Protein AF-A0A0B7IA03-F1 (afdb_monomer_lite)

Structure (mmCIF, N/CA/C/O backbone):
data_AF-A0A0B7IA03-F1
#
_entry.id   AF-A0A0B7IA03-F1
#
loop_
_atom_site.group_PDB
_atom_site.id
_atom_site.type_symbol
_atom_site.label_atom_id
_atom_site.label_alt_id
_atom_site.label_comp_id
_atom_site.label_asym_id
_atom_site.label_entity_id
_atom_site.label_seq_id
_atom_site.pdbx_PDB_ins_code
_atom_site.Cartn_x
_atom_site.Cartn_y
_atom_site.Cartn_z
_atom_site.occupancy
_atom_site.B_iso_or_equiv
_atom_site.auth_seq_id
_atom_site.auth_comp_id
_atom_site.auth_asym_id
_atom_site.auth_atom_id
_atom_site.pdbx_PDB_model_num
ATOM 1 N N . MET A 1 1 ? -4.347 -2.123 15.525 1.00 64.06 1 MET A N 1
ATOM 2 C CA . MET A 1 1 ? -5.053 -2.811 14.424 1.00 64.06 1 MET A CA 1
ATOM 3 C C . MET A 1 1 ? -4.177 -2.710 13.190 1.00 64.06 1 MET A C 1
ATOM 5 O O . MET A 1 1 ? -4.018 -1.615 12.674 1.00 64.06 1 MET A O 1
ATOM 9 N N . THR A 1 2 ? -3.530 -3.800 12.781 1.00 76.25 2 THR A N 1
ATOM 10 C CA . THR A 1 2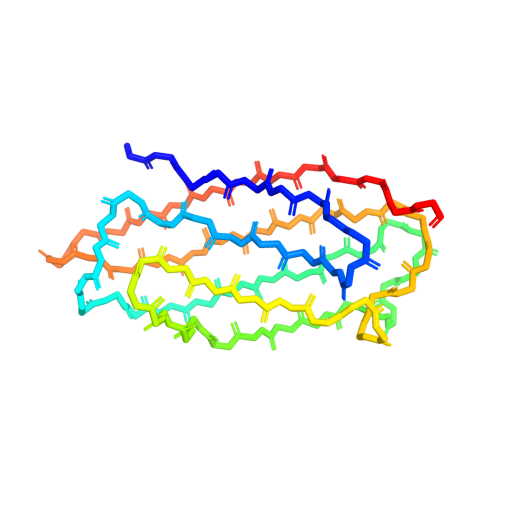 ? -2.539 -3.765 11.691 1.00 76.25 2 THR A CA 1
ATOM 11 C C . THR A 1 2 ? -3.069 -4.555 10.508 1.00 76.25 2 THR A C 1
ATOM 13 O O . THR A 1 2 ? -3.536 -5.680 10.688 1.00 76.25 2 THR A O 1
ATOM 16 N N . VAL A 1 3 ? -3.003 -3.969 9.314 1.00 90.00 3 VAL A N 1
ATOM 17 C CA . VAL A 1 3 ? -3.369 -4.663 8.075 1.00 90.00 3 VAL A CA 1
ATOM 18 C C . VAL A 1 3 ? -2.293 -5.700 7.766 1.00 90.00 3 VAL A C 1
ATOM 20 O O . VAL A 1 3 ? -1.100 -5.419 7.878 1.00 90.00 3 VAL A O 1
ATOM 23 N N . LYS A 1 4 ? -2.696 -6.920 7.414 1.00 92.12 4 LYS A N 1
ATOM 24 C CA . LYS A 1 4 ? -1.754 -7.953 6.967 1.00 92.12 4 LYS A CA 1
ATOM 25 C C . LYS A 1 4 ? -1.694 -7.956 5.449 1.00 92.12 4 LYS A C 1
ATOM 27 O O . LYS A 1 4 ? -2.718 -7.784 4.795 1.00 92.12 4 LYS A O 1
ATOM 32 N N . ILE A 1 5 ? -0.500 -8.165 4.906 1.00 93.00 5 ILE A N 1
ATOM 33 C CA . ILE A 1 5 ? -0.279 -8.258 3.465 1.00 93.00 5 ILE A CA 1
ATOM 34 C C . ILE A 1 5 ? 0.310 -9.625 3.145 1.00 93.00 5 ILE A C 1
ATOM 36 O O . ILE A 1 5 ? 1.302 -10.026 3.752 1.00 93.00 5 ILE A O 1
ATOM 40 N N . GLU A 1 6 ? -0.284 -10.302 2.170 1.00 92.81 6 GLU A N 1
ATOM 41 C CA . GLU A 1 6 ? 0.141 -11.614 1.690 1.00 92.81 6 GLU A CA 1
ATOM 42 C C . GLU A 1 6 ? 0.298 -11.576 0.169 1.00 92.81 6 GLU A C 1
ATOM 44 O O . GLU A 1 6 ? -0.579 -11.094 -0.549 1.00 92.81 6 GLU A O 1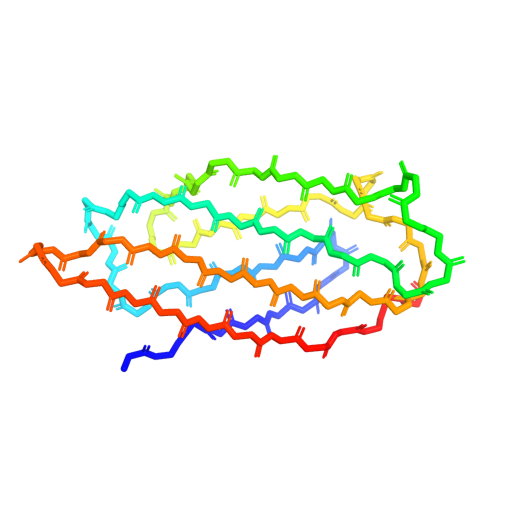
ATOM 49 N N . ILE A 1 7 ? 1.438 -12.063 -0.322 1.00 92.00 7 ILE A N 1
ATOM 50 C CA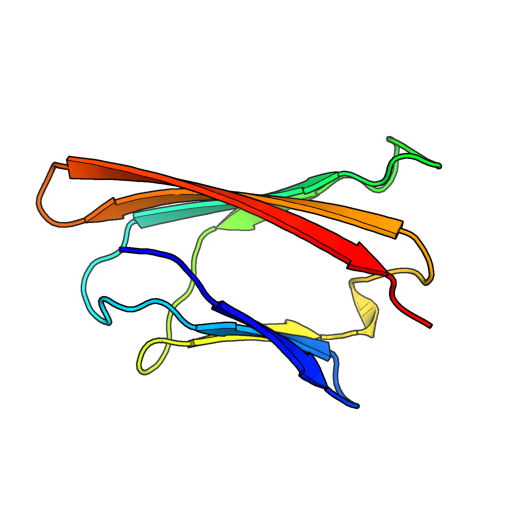 . ILE A 1 7 ? 1.714 -12.205 -1.755 1.00 92.00 7 ILE A CA 1
ATOM 51 C C . ILE A 1 7 ? 1.403 -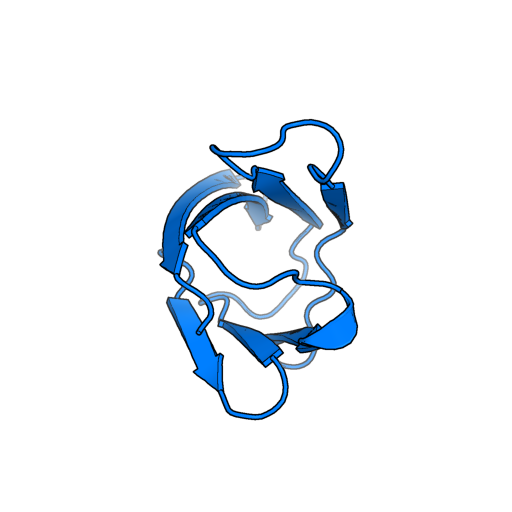13.654 -2.122 1.00 92.00 7 ILE A C 1
ATOM 53 O O . ILE A 1 7 ? 2.007 -14.565 -1.558 1.00 92.00 7 ILE A O 1
ATOM 57 N N . GLY A 1 8 ? 0.470 -13.858 -3.047 1.00 89.19 8 GLY A N 1
ATOM 58 C CA . GLY A 1 8 ? 0.123 -15.166 -3.597 1.00 89.19 8 GLY A CA 1
ATOM 59 C C . GLY A 1 8 ? 0.403 -15.245 -5.097 1.00 89.19 8 GLY A C 1
ATOM 60 O O . GLY A 1 8 ? 0.818 -14.265 -5.714 1.00 89.19 8 GLY A O 1
ATOM 61 N N . GLU A 1 9 ? 0.140 -16.406 -5.699 1.00 82.44 9 GLU A N 1
ATOM 62 C CA . GLU A 1 9 ? 0.418 -16.653 -7.125 1.00 82.44 9 GLU A CA 1
ATOM 63 C C . GLU A 1 9 ? -0.351 -15.716 -8.073 1.00 82.44 9 GLU A C 1
ATOM 65 O O . GLU A 1 9 ? 0.146 -15.381 -9.142 1.00 82.44 9 GLU A O 1
ATOM 70 N N . GLY A 1 10 ? -1.538 -15.245 -7.675 1.00 87.31 10 GLY A N 1
ATOM 71 C CA . GLY A 1 10 ? -2.368 -14.354 -8.496 1.00 87.31 10 GLY A CA 1
ATOM 72 C C . GLY A 1 10 ? -2.198 -12.857 -8.222 1.00 87.31 10 GLY A C 1
ATOM 73 O O . GLY A 1 10 ? -2.730 -12.039 -8.976 1.00 87.31 10 GLY A O 1
ATOM 74 N N . GLY A 1 11 ? -1.510 -12.469 -7.144 1.00 92.44 11 GLY A N 1
ATOM 75 C CA . GLY A 1 11 ? -1.422 -11.066 -6.741 1.00 92.44 11 GLY A CA 1
ATOM 76 C C . GLY A 1 11 ? -1.277 -10.840 -5.240 1.00 92.44 11 GLY A C 1
ATOM 77 O O . GLY A 1 11 ? -0.829 -11.706 -4.487 1.00 92.44 11 GLY A O 1
ATOM 78 N N . LEU A 1 12 ? -1.650 -9.639 -4.810 1.00 94.19 12 LEU A N 1
ATOM 79 C CA . LEU A 1 12 ? -1.495 -9.158 -3.445 1.00 94.19 12 LEU A CA 1
ATOM 80 C C . LEU A 1 12 ? -2.834 -9.151 -2.705 1.00 94.19 12 LEU A C 1
ATOM 82 O O . LEU A 1 12 ? -3.800 -8.552 -3.169 1.00 94.19 12 LEU A O 1
ATOM 86 N N . SER A 1 13 ? -2.869 -9.750 -1.520 1.00 94.19 13 SER A N 1
ATOM 87 C CA . SER A 1 13 ? -4.013 -9.699 -0.610 1.00 94.19 13 SER A CA 1
ATOM 88 C C . SER A 1 13 ? -3.729 -8.780 0.571 1.00 94.19 13 SER A C 1
ATOM 90 O O . SER A 1 13 ? -2.735 -8.958 1.274 1.00 94.19 13 SER A O 1
ATOM 92 N N . LEU A 1 14 ? -4.622 -7.820 0.810 1.00 93.50 14 LEU A N 1
ATOM 93 C CA . LEU A 1 14 ? -4.650 -6.986 2.008 1.00 93.50 14 LEU A CA 1
ATOM 94 C C . LEU A 1 14 ? -5.788 -7.452 2.915 1.00 93.50 14 LEU A C 1
ATOM 96 O O . LEU A 1 14 ? -6.959 -7.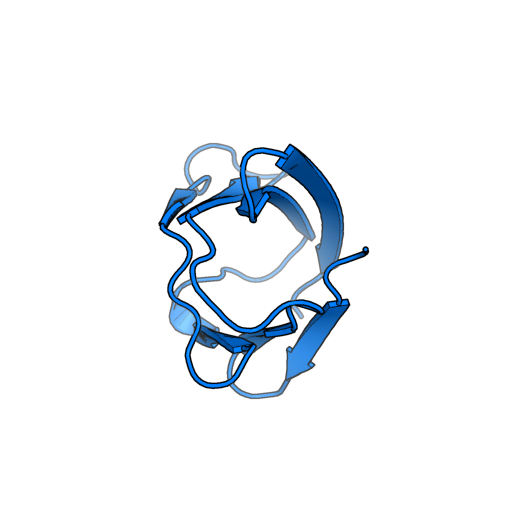344 2.554 1.00 93.50 14 LEU A O 1
ATOM 100 N N . ASN A 1 15 ? -5.438 -7.949 4.096 1.00 92.69 15 ASN A N 1
ATOM 101 C CA . ASN A 1 15 ? -6.372 -8.453 5.095 1.00 92.69 15 ASN A CA 1
ATOM 102 C C . ASN A 1 15 ? -6.564 -7.401 6.190 1.00 92.69 15 ASN A C 1
ATOM 104 O O . ASN A 1 15 ? -5.665 -7.155 7.006 1.00 92.69 15 ASN A O 1
ATOM 108 N N . PHE A 1 16 ? -7.739 -6.777 6.197 1.00 90.56 16 PHE A N 1
ATOM 109 C CA . PHE A 1 16 ? -8.109 -5.754 7.164 1.00 90.56 16 PHE A CA 1
ATOM 110 C C . PHE A 1 16 ? -8.672 -6.421 8.428 1.00 90.56 16 PHE A C 1
ATOM 112 O O . PHE A 1 16 ? -9.550 -7.281 8.331 1.00 90.56 16 PHE A O 1
ATOM 119 N N . PRO A 1 17 ? -8.200 -6.044 9.631 1.00 84.38 17 PRO A N 1
ATOM 120 C CA . PRO A 1 17 ? -8.699 -6.630 10.877 1.00 84.38 17 PRO A CA 1
ATOM 121 C C . PRO A 1 17 ? -10.169 -6.273 11.148 1.00 84.38 17 PRO A C 1
ATOM 123 O O . PRO A 1 17 ? -10.878 -7.046 11.787 1.00 84.38 17 PRO A O 1
ATOM 126 N N . ASN A 1 18 ? -10.631 -5.131 10.632 1.00 79.56 18 ASN A N 1
ATOM 127 C CA . ASN A 1 18 ? -12.016 -4.682 10.705 1.00 79.56 18 ASN A CA 1
ATOM 128 C C . ASN A 1 18 ? -12.649 -4.842 9.318 1.00 79.56 18 ASN A C 1
ATOM 130 O O . ASN A 1 18 ? -12.034 -4.497 8.318 1.00 79.56 18 ASN A O 1
ATOM 134 N N . GLN A 1 19 ? -13.853 -5.404 9.233 1.00 73.44 19 GLN A N 1
ATOM 135 C CA . GLN A 1 19 ? -14.402 -5.875 7.949 1.00 73.44 19 GLN A CA 1
ATOM 136 C C . GLN A 1 19 ? -15.543 -5.010 7.396 1.00 73.44 19 GLN A C 1
ATOM 138 O O . GLN A 1 19 ? -16.090 -5.334 6.344 1.00 73.44 19 GLN A O 1
ATOM 143 N N . LYS A 1 20 ? -15.939 -3.947 8.107 1.00 77.06 20 LYS A N 1
ATOM 144 C CA . LYS A 1 20 ? -17.117 -3.131 7.778 1.00 77.06 20 LYS A CA 1
ATOM 145 C C . LYS A 1 20 ? -16.785 -1.646 7.786 1.00 77.06 20 LYS A C 1
ATOM 147 O O . LYS A 1 20 ? -16.046 -1.195 8.659 1.00 77.06 20 LYS A O 1
ATOM 152 N N . ASP A 1 21 ? -17.363 -0.933 6.822 1.00 80.12 21 ASP A N 1
ATOM 153 C CA . ASP A 1 21 ? -17.386 0.531 6.722 1.00 80.12 21 ASP A CA 1
ATOM 154 C C . ASP A 1 21 ? -16.008 1.200 6.813 1.00 80.12 21 ASP A C 1
ATOM 156 O O . ASP A 1 21 ? -15.840 2.247 7.435 1.00 80.12 21 ASP A O 1
ATOM 160 N N . ILE A 1 22 ? -15.005 0.584 6.183 1.00 88.88 22 ILE A N 1
ATOM 161 C CA . ILE A 1 22 ? -13.686 1.193 6.023 1.00 88.88 22 ILE A CA 1
ATOM 162 C C . ILE A 1 22 ? -13.714 2.122 4.813 1.00 88.88 22 ILE A C 1
ATOM 164 O O . ILE A 1 22 ? -14.082 1.705 3.716 1.00 88.88 22 ILE A O 1
ATOM 168 N N . GLN A 1 23 ? -13.260 3.359 5.003 1.00 90.62 23 GLN A N 1
ATOM 169 C CA . GLN A 1 23 ? -13.057 4.320 3.920 1.00 90.62 23 GLN A CA 1
ATOM 170 C C . GLN A 1 23 ? -11.604 4.773 3.907 1.00 90.62 23 GLN A C 1
ATOM 172 O O . GLN A 1 23 ? -11.038 5.078 4.953 1.00 90.62 23 GLN A O 1
ATOM 177 N N . GLY A 1 24 ? -10.977 4.815 2.737 1.00 92.94 24 GLY A N 1
ATOM 178 C CA . GLY A 1 24 ? -9.582 5.221 2.637 1.00 92.94 24 GLY A CA 1
ATOM 179 C C . GLY A 1 24 ? -8.931 4.811 1.331 1.00 92.94 24 GLY A C 1
ATOM 180 O O . GLY A 1 24 ? -9.607 4.440 0.371 1.00 92.94 24 GLY A O 1
ATOM 181 N N . PHE A 1 25 ? -7.602 4.860 1.318 1.00 95.88 25 PHE A N 1
ATOM 182 C CA . PHE A 1 25 ? -6.795 4.616 0.131 1.00 95.88 25 PHE A CA 1
ATOM 183 C C . PHE A 1 25 ? -5.565 3.765 0.443 1.00 95.88 25 PHE A C 1
ATOM 185 O O . PHE A 1 25 ? -4.942 3.883 1.502 1.00 95.88 25 PHE A O 1
ATOM 192 N N . VAL A 1 26 ? -5.178 2.953 -0.536 1.00 95.75 26 VAL A N 1
ATOM 193 C CA . VAL A 1 26 ? -3.899 2.248 -0.576 1.00 95.75 26 VAL A CA 1
ATOM 194 C C . VAL A 1 26 ? -3.010 2.922 -1.613 1.00 95.75 26 VAL A C 1
ATOM 196 O O . VAL A 1 26 ? -3.381 3.034 -2.779 1.00 95.75 26 VAL A O 1
ATOM 199 N N . ASN A 1 27 ? -1.836 3.371 -1.189 1.00 96.44 27 ASN A N 1
ATOM 200 C CA . ASN A 1 27 ? -0.832 4.004 -2.033 1.00 96.44 27 ASN A CA 1
ATOM 201 C C . ASN A 1 27 ? 0.312 3.026 -2.279 1.00 96.44 27 ASN A C 1
ATOM 203 O O . ASN A 1 27 ? 0.867 2.465 -1.332 1.00 96.44 27 ASN A O 1
ATOM 207 N N . PHE A 1 28 ? 0.673 2.858 -3.543 1.00 96.19 28 PHE A N 1
ATOM 208 C CA . PHE A 1 28 ? 1.771 2.023 -4.000 1.00 96.19 28 PHE A CA 1
ATOM 209 C C . PHE A 1 28 ? 2.887 2.924 -4.497 1.00 96.19 28 PHE A C 1
ATOM 211 O O . PHE A 1 28 ? 2.715 3.645 -5.474 1.00 96.19 28 PHE A O 1
ATOM 218 N N . TYR A 1 29 ? 4.031 2.862 -3.824 1.00 96.38 29 TYR A N 1
ATOM 219 C CA . TYR A 1 29 ? 5.226 3.610 -4.184 1.00 96.38 29 TYR A CA 1
ATOM 220 C C . TYR A 1 29 ? 6.318 2.654 -4.641 1.00 96.38 29 TYR A C 1
ATOM 222 O O . TYR A 1 29 ? 6.687 1.725 -3.914 1.00 96.38 29 TYR A O 1
ATOM 230 N N . ARG A 1 30 ? 6.887 2.894 -5.817 1.00 94.50 30 ARG A N 1
ATOM 231 C CA . ARG A 1 30 ? 7.969 2.093 -6.378 1.00 94.50 30 ARG A CA 1
ATOM 232 C C . ARG A 1 30 ? 9.295 2.840 -6.224 1.00 94.50 30 ARG A C 1
ATOM 234 O O . ARG A 1 30 ? 9.550 3.799 -6.949 1.00 94.50 30 ARG A O 1
ATOM 241 N N . PRO A 1 31 ? 10.212 2.383 -5.349 1.00 92.50 31 PRO A N 1
ATOM 242 C CA . PRO A 1 31 ? 11.473 3.088 -5.107 1.00 92.50 31 PRO A CA 1
ATOM 243 C C . PRO A 1 31 ? 12.363 3.234 -6.344 1.00 92.50 31 PRO A C 1
ATOM 245 O O . PRO A 1 31 ? 13.185 4.142 -6.397 1.00 92.50 31 PRO A O 1
ATOM 248 N N . SER A 1 32 ? 12.245 2.322 -7.314 1.00 91.38 32 SER A N 1
ATOM 249 C CA . SER A 1 32 ? 13.046 2.351 -8.539 1.00 91.38 32 SER A CA 1
ATOM 250 C C . SER A 1 32 ? 12.462 3.225 -9.645 1.00 91.38 32 SER A C 1
ATOM 252 O O . SER A 1 32 ? 13.187 3.543 -10.581 1.00 91.38 32 SER A O 1
ATOM 254 N N . ASP A 1 33 ? 11.173 3.565 -9.586 1.00 90.19 33 ASP A N 1
ATOM 255 C CA . ASP A 1 33 ? 10.484 4.233 -10.688 1.00 90.19 33 ASP A CA 1
ATOM 256 C C . ASP A 1 33 ? 9.168 4.860 -10.217 1.00 90.19 33 ASP A C 1
ATOM 258 O O . ASP A 1 33 ? 8.110 4.232 -10.265 1.00 90.19 33 ASP A O 1
ATOM 262 N N . LYS A 1 34 ? 9.252 6.125 -9.800 1.00 91.62 34 LYS A N 1
ATOM 263 C CA . LYS A 1 34 ? 8.121 6.913 -9.293 1.00 91.62 34 LYS A CA 1
ATOM 264 C C . LYS A 1 34 ? 6.981 7.067 -10.311 1.00 91.62 34 LYS A C 1
ATOM 266 O O . LYS A 1 34 ? 5.847 7.324 -9.927 1.00 91.62 34 LYS A O 1
ATOM 271 N N . SER A 1 35 ? 7.255 6.923 -11.612 1.00 92.25 35 SER A N 1
ATOM 272 C CA . SER A 1 35 ? 6.216 7.054 -12.647 1.00 92.25 35 SER A CA 1
ATOM 273 C C . SER A 1 35 ? 5.162 5.942 -12.585 1.00 92.25 35 SER A C 1
ATOM 275 O O . SER A 1 35 ? 4.085 6.088 -13.154 1.00 92.25 35 SER A O 1
ATOM 277 N N . LYS A 1 36 ? 5.466 4.850 -11.871 1.00 91.19 36 LYS A N 1
ATOM 278 C CA . LYS A 1 36 ? 4.568 3.713 -11.642 1.00 91.19 36 LYS A CA 1
ATOM 279 C C . LYS A 1 36 ? 3.878 3.755 -10.285 1.00 91.19 36 LYS A C 1
ATOM 281 O O . LYS A 1 36 ? 3.259 2.764 -9.910 1.00 91.19 36 LYS A O 1
ATOM 286 N N . ASP A 1 37 ? 4.007 4.849 -9.542 1.00 94.81 37 ASP A N 1
ATOM 287 C CA . ASP A 1 37 ? 3.264 5.026 -8.304 1.00 94.81 37 ASP A CA 1
ATOM 288 C C . ASP A 1 37 ? 1.772 5.164 -8.623 1.00 94.81 37 ASP A C 1
ATOM 290 O O . ASP A 1 37 ? 1.387 5.855 -9.569 1.00 94.81 37 ASP A O 1
ATOM 294 N N . PHE A 1 38 ? 0.920 4.521 -7.831 1.00 95.56 38 PHE A N 1
ATOM 295 C CA . PHE A 1 38 ? -0.526 4.612 -8.008 1.00 95.56 38 PHE A CA 1
ATOM 296 C C . PHE A 1 38 ? -1.266 4.531 -6.675 1.00 95.56 38 PHE A C 1
ATOM 298 O O . PHE A 1 38 ? -0.732 4.090 -5.656 1.00 95.56 38 PHE A O 1
ATOM 305 N N . GLN A 1 39 ? -2.519 4.975 -6.690 1.00 95.94 39 GLN A N 1
ATOM 306 C CA . GLN A 1 39 ? -3.407 4.966 -5.538 1.00 95.94 39 GLN A CA 1
ATOM 307 C C . GLN A 1 39 ? -4.701 4.241 -5.900 1.00 95.94 39 GLN A C 1
ATOM 309 O O . GLN A 1 39 ? -5.263 4.471 -6.969 1.00 95.94 39 GLN A O 1
ATOM 314 N N . LEU A 1 40 ? -5.182 3.390 -4.995 1.00 94.94 40 LEU A N 1
ATOM 315 C CA . LEU A 1 40 ? -6.466 2.706 -5.116 1.00 94.94 40 LEU A CA 1
ATOM 316 C C . LEU A 1 40 ? -7.362 3.057 -3.924 1.00 94.94 40 LEU A C 1
ATOM 318 O O . LEU A 1 40 ? -6.876 3.040 -2.788 1.00 94.94 40 LEU A O 1
ATOM 322 N N . PRO A 1 41 ? -8.659 3.347 -4.133 1.00 94.88 41 PRO A N 1
ATOM 323 C CA . PRO A 1 41 ? -9.608 3.406 -3.030 1.00 94.88 41 PRO A CA 1
ATOM 324 C C . PRO A 1 41 ? -9.727 2.022 -2.386 1.00 94.88 41 PRO A C 1
ATOM 326 O O . PRO A 1 41 ? -9.687 0.997 -3.068 1.00 94.88 41 PRO A O 1
ATOM 329 N N . ILE A 1 42 ? -9.874 1.989 -1.065 1.00 92.19 42 ILE A N 1
ATOM 330 C CA . ILE A 1 42 ? -10.059 0.738 -0.337 1.00 92.19 42 ILE A CA 1
ATOM 331 C C . ILE A 1 42 ? -11.420 0.147 -0.712 1.00 92.19 42 ILE A C 1
ATOM 333 O O . ILE A 1 42 ? -12.466 0.745 -0.467 1.00 92.19 42 ILE A O 1
ATOM 337 N N . GLN A 1 43 ? -11.386 -1.044 -1.302 1.00 89.44 43 GLN A N 1
ATOM 338 C CA . GLN A 1 43 ? -12.562 -1.845 -1.627 1.00 89.44 43 GLN A CA 1
ATOM 339 C C . GLN A 1 43 ? -12.431 -3.179 -0.903 1.00 89.44 43 GLN A C 1
ATOM 341 O O . GLN A 1 43 ? -11.682 -4.060 -1.321 1.00 89.44 43 GLN A O 1
ATOM 346 N N . VAL A 1 44 ? -13.110 -3.291 0.237 1.00 87.19 44 VAL A N 1
ATOM 347 C CA . VAL A 1 44 ? -13.050 -4.482 1.086 1.00 87.19 44 VAL A CA 1
ATOM 348 C C . VAL A 1 44 ? -14.266 -5.354 0.815 1.00 87.19 44 VAL A C 1
ATOM 350 O O . VAL A 1 44 ? -15.403 -4.927 1.003 1.00 87.19 44 VAL A O 1
ATOM 353 N N . HIS A 1 45 ? -14.020 -6.607 0.452 1.00 85.00 45 HIS A N 1
ATOM 354 C CA . HIS A 1 45 ? -15.030 -7.653 0.389 1.00 85.00 45 HIS A CA 1
ATOM 355 C C . HIS A 1 45 ? -14.675 -8.721 1.425 1.00 85.00 45 HIS A C 1
ATOM 357 O O . HIS A 1 45 ? -13.581 -9.275 1.402 1.00 85.00 45 HIS A O 1
ATOM 363 N N . ALA A 1 46 ? -15.578 -8.972 2.378 1.00 84.25 46 ALA A N 1
ATOM 364 C CA . ALA A 1 46 ? -15.373 -9.938 3.467 1.00 84.25 46 ALA A CA 1
ATOM 365 C C . ALA A 1 46 ? -14.060 -9.745 4.269 1.00 84.25 46 ALA A C 1
ATOM 367 O O . ALA A 1 46 ? -13.442 -10.709 4.711 1.00 84.25 46 ALA A O 1
ATOM 368 N N . GLY A 1 47 ? -13.628 -8.495 4.476 1.00 87.19 47 GLY A N 1
ATOM 369 C CA . GLY A 1 47 ? -12.393 -8.178 5.209 1.00 87.19 47 GLY A CA 1
ATOM 370 C C . GLY A 1 47 ? -11.110 -8.202 4.376 1.00 87.19 47 GLY A C 1
ATOM 371 O O . GLY A 1 47 ? -10.038 -7.939 4.920 1.00 87.19 47 GLY A O 1
ATOM 372 N N . GLN A 1 48 ? -11.203 -8.468 3.073 1.00 90.19 48 GLN A N 1
ATOM 373 C CA . GLN A 1 48 ? -10.052 -8.573 2.186 1.00 90.19 48 GLN A CA 1
ATOM 374 C C . GLN A 1 48 ? -10.176 -7.638 0.978 1.00 90.19 48 GLN A C 1
ATOM 376 O O . GLN A 1 48 ? -11.261 -7.422 0.440 1.00 90.19 48 GLN A O 1
ATOM 381 N N . MET A 1 49 ? -9.041 -7.102 0.537 1.00 92.50 49 MET A N 1
ATOM 382 C CA . MET A 1 49 ? -8.878 -6.447 -0.761 1.00 92.50 49 MET A CA 1
ATOM 383 C C . MET A 1 49 ? -7.821 -7.214 -1.554 1.00 92.50 49 MET A C 1
ATOM 385 O O . MET A 1 49 ? -6.737 -7.484 -1.037 1.00 92.50 49 MET A O 1
ATOM 389 N N . PHE A 1 50 ? -8.134 -7.564 -2.800 1.00 93.25 50 PHE A N 1
ATOM 390 C CA . PHE A 1 50 ? -7.226 -8.283 -3.690 1.00 93.25 50 PHE A CA 1
ATOM 391 C C . PHE A 1 50 ? -6.776 -7.385 -4.839 1.00 93.25 50 PHE A C 1
ATOM 393 O O . PHE A 1 50 ? -7.593 -6.700 -5.453 1.00 93.25 50 PHE A O 1
ATOM 400 N N . ILE A 1 51 ? -5.479 -7.402 -5.130 1.00 93.38 51 ILE A N 1
ATOM 401 C CA . ILE A 1 51 ? -4.866 -6.627 -6.205 1.00 93.38 51 ILE A CA 1
ATOM 402 C C . ILE A 1 51 ? -4.184 -7.609 -7.155 1.00 93.38 51 ILE A C 1
ATOM 404 O O . ILE A 1 51 ? -3.226 -8.272 -6.744 1.00 93.38 51 ILE A O 1
ATOM 408 N N . PRO A 1 52 ? -4.651 -7.712 -8.410 1.00 93.31 52 PRO A N 1
ATOM 409 C CA . PRO A 1 52 ? -4.062 -8.609 -9.394 1.00 93.31 52 PRO A CA 1
ATOM 410 C C . PRO A 1 52 ? -2.585 -8.298 -9.646 1.00 93.31 52 PRO A C 1
ATOM 412 O O . PRO A 1 52 ? -2.192 -7.132 -9.732 1.00 93.31 52 PRO A O 1
ATOM 415 N N . MET A 1 53 ? -1.775 -9.343 -9.836 1.00 91.88 53 MET A N 1
ATOM 416 C CA . MET A 1 53 ? -0.344 -9.200 -10.135 1.00 91.88 53 MET A CA 1
ATOM 417 C C . MET A 1 53 ? -0.086 -8.364 -11.399 1.00 91.88 53 MET A C 1
ATOM 419 O O . MET A 1 53 ? 0.908 -7.657 -11.475 1.00 91.88 53 MET A O 1
ATOM 423 N N . GLU A 1 54 ? -0.997 -8.384 -12.373 1.00 89.88 54 GLU A N 1
ATOM 424 C CA . GLU A 1 54 ? -0.890 -7.614 -13.623 1.00 89.88 54 GLU A CA 1
ATOM 425 C C . GLU A 1 54 ? -0.800 -6.095 -13.401 1.00 89.88 54 GLU A C 1
ATOM 427 O O . GLU A 1 54 ? -0.201 -5.384 -14.206 1.00 89.88 54 GLU A O 1
ATOM 432 N N . GLN A 1 55 ? -1.354 -5.592 -12.292 1.00 89.00 55 GLN A N 1
ATOM 433 C CA . GLN A 1 55 ? -1.254 -4.179 -11.910 1.00 89.00 55 GLN A CA 1
ATOM 434 C C . GLN A 1 55 ? 0.085 -3.847 -11.237 1.00 89.00 55 GLN A C 1
ATOM 436 O O . GLN A 1 55 ? 0.436 -2.678 -11.074 1.00 89.00 55 GLN A O 1
ATOM 441 N N . LEU A 1 56 ? 0.844 -4.867 -10.835 1.00 89.38 56 LEU A N 1
ATOM 442 C CA . LEU A 1 56 ? 2.049 -4.747 -10.034 1.00 89.38 56 LEU A CA 1
ATOM 443 C C . LEU A 1 56 ? 3.263 -5.256 -10.816 1.00 89.38 56 LEU A C 1
ATOM 445 O O . LEU A 1 56 ? 3.515 -6.450 -10.942 1.00 89.38 56 LEU A O 1
ATOM 449 N N . ALA A 1 57 ? 4.091 -4.331 -11.296 1.00 89.19 57 ALA A N 1
ATOM 450 C CA . ALA A 1 57 ? 5.369 -4.702 -11.893 1.00 89.19 57 ALA A CA 1
ATOM 451 C C . ALA A 1 57 ? 6.286 -5.411 -10.876 1.00 89.19 57 ALA A C 1
ATOM 453 O O . ALA A 1 57 ? 6.304 -5.069 -9.691 1.00 89.19 57 ALA A O 1
ATOM 454 N N . GLN A 1 58 ? 7.133 -6.322 -11.357 1.00 91.44 58 GLN A N 1
ATOM 455 C CA . GLN A 1 58 ? 8.155 -6.970 -10.531 1.00 91.44 58 GLN A CA 1
ATOM 456 C C . GLN A 1 58 ? 9.080 -5.953 -9.832 1.00 91.44 58 GLN A C 1
ATOM 458 O O . GLN A 1 58 ? 9.373 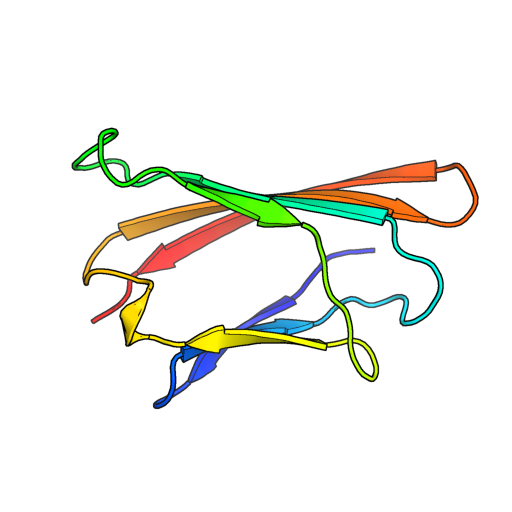-4.853 -10.335 1.00 91.44 58 GLN A O 1
ATOM 463 N N . GLY A 1 59 ? 9.573 -6.353 -8.660 1.00 92.81 59 GLY A N 1
ATOM 464 C CA . GLY A 1 59 ? 10.512 -5.602 -7.837 1.00 92.81 59 GLY A CA 1
ATOM 465 C C . GLY A 1 59 ? 9.927 -5.091 -6.521 1.00 92.81 59 GLY A C 1
ATOM 466 O O . GLY A 1 59 ? 8.947 -5.609 -5.986 1.00 92.81 59 GLY A O 1
ATOM 467 N N . ARG A 1 60 ? 10.595 -4.074 -5.970 1.00 95.06 60 ARG A N 1
ATOM 468 C CA . ARG A 1 60 ? 10.306 -3.520 -4.644 1.00 95.06 60 ARG A CA 1
ATOM 469 C C . ARG A 1 60 ? 9.151 -2.529 -4.692 1.00 95.06 60 ARG A C 1
ATOM 471 O O . ARG A 1 60 ? 9.141 -1.645 -5.545 1.00 95.06 60 ARG A O 1
ATOM 478 N N . TRP A 1 61 ? 8.274 -2.623 -3.702 1.00 96.19 61 TRP A N 1
ATOM 479 C CA . TRP A 1 61 ? 7.177 -1.690 -3.475 1.00 96.19 61 TRP A CA 1
ATOM 480 C C . TRP A 1 61 ? 7.103 -1.305 -2.000 1.00 96.19 61 TRP A C 1
ATOM 482 O O . TRP A 1 61 ? 7.259 -2.150 -1.117 1.00 96.19 61 TRP A O 1
ATOM 492 N N . ASN A 1 62 ? 6.834 -0.030 -1.742 1.00 96.56 62 ASN A N 1
ATOM 493 C CA . ASN A 1 62 ? 6.402 0.470 -0.447 1.00 96.56 62 ASN A CA 1
ATOM 494 C C . ASN A 1 62 ? 4.901 0.743 -0.540 1.00 96.56 62 ASN A C 1
ATOM 496 O O . ASN A 1 62 ? 4.461 1.499 -1.400 1.00 96.56 62 ASN A O 1
ATOM 500 N N . ILE A 1 63 ? 4.122 0.134 0.339 1.00 95.75 63 ILE A N 1
ATOM 501 C CA . ILE A 1 63 ? 2.668 0.240 0.362 1.00 95.75 63 ILE A CA 1
ATOM 502 C C . ILE A 1 63 ? 2.283 1.026 1.601 1.00 95.75 63 ILE A C 1
ATOM 504 O O . ILE A 1 63 ? 2.691 0.654 2.699 1.00 95.75 63 ILE A O 1
ATOM 508 N N . GLN A 1 64 ? 1.495 2.082 1.436 1.00 96.25 64 GLN A N 1
ATOM 509 C CA . GLN A 1 64 ? 0.933 2.853 2.539 1.00 96.25 64 GLN A CA 1
ATOM 510 C C . GLN A 1 64 ? -0.589 2.806 2.483 1.00 96.25 64 GLN A C 1
ATOM 512 O O . GLN A 1 64 ? -1.205 3.232 1.510 1.00 96.25 64 GLN A O 1
ATOM 517 N N . ILE A 1 65 ? -1.192 2.317 3.555 1.00 94.75 65 ILE A N 1
ATOM 518 C CA . ILE A 1 65 ? -2.631 2.153 3.705 1.00 94.75 65 ILE A CA 1
ATOM 519 C C . ILE A 1 65 ? -3.085 3.193 4.719 1.00 94.75 65 ILE A C 1
ATOM 521 O O . ILE A 1 65 ? -2.666 3.132 5.873 1.00 94.75 65 ILE A O 1
ATOM 525 N N . ASN A 1 66 ? -3.924 4.131 4.288 1.00 94.12 66 ASN A N 1
ATOM 526 C CA . ASN A 1 66 ? -4.536 5.130 5.160 1.00 94.12 66 ASN A CA 1
ATOM 527 C C . ASN A 1 66 ? -6.045 4.924 5.120 1.00 94.12 66 ASN A C 1
ATOM 529 O O . ASN A 1 66 ? -6.633 4.947 4.035 1.00 94.12 66 ASN A O 1
ATOM 533 N N . TYR A 1 67 ? -6.666 4.702 6.272 1.00 93.00 67 TYR A N 1
ATOM 534 C CA . TYR A 1 67 ? -8.094 4.437 6.338 1.00 93.00 67 TYR A CA 1
ATOM 535 C C . TYR A 1 67 ? -8.731 4.941 7.620 1.00 93.00 67 TYR A C 1
ATOM 537 O O . TYR A 1 67 ? -8.086 5.021 8.658 1.00 93.00 67 TYR A O 1
ATOM 545 N N . VAL A 1 68 ? -10.016 5.253 7.531 1.00 91.62 68 VAL A N 1
ATOM 546 C CA . VAL A 1 68 ? -10.863 5.640 8.650 1.00 91.62 68 VAL A CA 1
ATOM 547 C C . VAL A 1 68 ? -11.785 4.480 8.977 1.00 91.62 68 VAL A C 1
ATOM 549 O O . VAL A 1 68 ? -12.394 3.880 8.086 1.00 91.62 68 VAL A O 1
ATOM 552 N N . TRP A 1 69 ? -11.893 4.172 10.263 1.00 90.12 69 TRP A N 1
ATOM 553 C CA . TRP A 1 69 ? -12.841 3.199 10.780 1.00 90.12 69 TRP A CA 1
ATOM 554 C C . TRP A 1 69 ? -13.443 3.728 12.081 1.00 90.12 69 TRP A C 1
ATOM 556 O O . TRP A 1 69 ? -12.715 4.128 12.981 1.00 90.12 69 TRP A O 1
ATOM 566 N N . GLN A 1 70 ? -14.777 3.782 12.153 1.00 88.69 70 GLN A N 1
ATOM 567 C CA . GLN A 1 70 ? -15.523 4.325 13.302 1.00 88.69 70 GLN A CA 1
ATOM 568 C C . GLN A 1 70 ? -15.102 5.747 13.736 1.00 88.69 70 GLN A C 1
ATOM 570 O O . GLN A 1 70 ? -15.210 6.104 14.904 1.00 88.69 70 GLN A O 1
ATOM 575 N N . GLY A 1 71 ? -14.656 6.579 12.789 1.00 89.19 71 GLY A N 1
ATOM 576 C CA . GLY A 1 71 ? -14.215 7.953 13.059 1.00 89.19 71 GLY A CA 1
ATOM 577 C C . GLY A 1 71 ? -12.762 8.079 13.525 1.00 89.19 71 GLY A C 1
ATOM 578 O O . GLY A 1 71 ? -12.301 9.196 13.735 1.00 89.19 71 GLY A O 1
ATOM 579 N N . GLU A 1 72 ? -12.030 6.969 13.639 1.00 90.56 72 GLU A N 1
ATOM 580 C CA . GLU A 1 72 ? -10.600 6.965 13.943 1.00 90.56 72 GLU A CA 1
ATOM 581 C C . GLU A 1 72 ? -9.764 6.724 12.684 1.00 90.56 72 GLU A C 1
ATOM 583 O O . GLU A 1 72 ? -10.109 5.896 11.836 1.00 90.56 72 GLU A O 1
ATOM 588 N N . GLU A 1 73 ? -8.649 7.445 12.573 1.00 91.56 73 GLU A N 1
ATOM 589 C CA . GLU A 1 73 ? -7.698 7.312 11.473 1.00 91.56 73 GLU A CA 1
ATOM 590 C C . GLU A 1 73 ? -6.631 6.259 11.783 1.00 91.56 73 GLU A C 1
ATOM 592 O O . GLU A 1 73 ? -6.014 6.240 12.849 1.00 91.56 73 GLU A O 1
ATOM 597 N N . TYR A 1 74 ? -6.366 5.410 10.798 1.00 91.88 74 TYR A N 1
ATOM 598 C CA . TYR A 1 74 ? -5.384 4.345 10.861 1.00 91.88 74 TYR A CA 1
ATOM 599 C C . TYR A 1 74 ? -4.430 4.449 9.677 1.00 91.88 74 TYR A C 1
ATOM 601 O O . TYR A 1 74 ? -4.838 4.614 8.526 1.00 91.88 74 TYR A O 1
ATOM 609 N N . MET A 1 75 ? -3.141 4.279 9.963 1.00 92.69 75 MET A N 1
ATOM 610 C CA . MET A 1 75 ? -2.089 4.213 8.956 1.00 92.69 75 MET A CA 1
ATOM 611 C C . MET A 1 75 ? -1.270 2.936 9.133 1.00 92.69 75 MET A C 1
ATOM 613 O O . MET A 1 75 ? -0.934 2.534 10.248 1.00 92.69 75 MET A O 1
ATOM 617 N N . SER A 1 76 ? -0.928 2.281 8.028 1.00 92.44 76 SER A N 1
ATOM 618 C CA . SER A 1 76 ? -0.022 1.131 8.013 1.00 92.44 76 SER A CA 1
ATOM 619 C C . SER A 1 76 ? 0.884 1.181 6.790 1.00 92.44 76 SER A C 1
ATOM 621 O O . SER A 1 76 ? 0.421 1.451 5.684 1.00 92.44 76 SER A O 1
ATOM 623 N N . THR A 1 77 ? 2.171 0.893 6.985 1.00 94.38 77 THR A N 1
ATOM 624 C CA . THR A 1 77 ? 3.172 0.912 5.913 1.00 94.38 77 THR A CA 1
ATOM 625 C C . THR A 1 77 ? 3.872 -0.433 5.818 1.00 94.38 77 THR A C 1
ATOM 627 O O . THR A 1 77 ? 4.322 -0.983 6.821 1.00 94.38 77 THR A O 1
ATOM 630 N N . HIS A 1 78 ? 4.012 -0.941 4.598 1.00 95.06 78 HIS A N 1
ATOM 631 C CA . HIS A 1 78 ? 4.603 -2.240 4.307 1.00 95.06 78 HIS A CA 1
ATOM 632 C C . HIS A 1 78 ? 5.628 -2.125 3.187 1.00 95.06 78 HIS A C 1
ATOM 634 O O . HIS A 1 78 ? 5.488 -1.313 2.277 1.00 95.06 78 HIS A O 1
ATOM 640 N N . LYS A 1 79 ? 6.663 -2.961 3.237 1.00 95.50 79 LYS A N 1
ATOM 641 C CA . LYS A 1 79 ? 7.647 -3.093 2.161 1.00 95.50 79 LYS A CA 1
ATOM 642 C C . LYS A 1 79 ? 7.567 -4.509 1.631 1.00 95.50 79 LYS A C 1
ATOM 644 O O . LYS A 1 79 ? 7.734 -5.451 2.402 1.00 95.50 79 LYS A O 1
ATOM 649 N N . ILE A 1 80 ? 7.314 -4.650 0.339 1.00 94.25 80 ILE A N 1
ATOM 650 C CA . ILE A 1 80 ? 7.214 -5.950 -0.319 1.00 94.25 80 ILE A CA 1
ATOM 651 C C . ILE A 1 80 ? 8.165 -6.025 -1.507 1.00 94.25 80 ILE A C 1
ATOM 653 O O . ILE A 1 80 ? 8.608 -5.007 -2.044 1.00 94.25 80 ILE A O 1
ATOM 657 N N . ASN A 1 81 ? 8.472 -7.249 -1.922 1.00 94.19 81 ASN A N 1
ATOM 658 C CA . ASN A 1 81 ? 9.219 -7.499 -3.140 1.00 94.19 81 ASN A CA 1
ATOM 659 C C . ASN A 1 81 ? 8.518 -8.577 -3.963 1.00 94.19 81 ASN A C 1
ATOM 661 O O . ASN A 1 81 ? 8.434 -9.725 -3.533 1.00 94.19 81 ASN A O 1
ATOM 665 N N . ILE A 1 82 ? 8.060 -8.188 -5.145 1.00 91.00 82 ILE A N 1
ATOM 666 C CA . ILE A 1 82 ? 7.406 -9.057 -6.117 1.00 91.00 82 ILE A CA 1
ATOM 667 C C . ILE A 1 82 ? 8.491 -9.672 -6.997 1.00 91.00 82 ILE A C 1
ATOM 669 O O . ILE A 1 82 ? 9.358 -8.947 -7.496 1.00 91.00 82 ILE A O 1
ATOM 673 N N . LYS A 1 83 ? 8.476 -10.998 -7.121 1.00 85.69 83 LYS A N 1
ATOM 674 C CA . LYS A 1 83 ? 9.438 -11.766 -7.917 1.00 85.69 83 LYS A CA 1
ATOM 675 C C . LYS A 1 83 ? 8.858 -12.146 -9.268 1.00 85.69 83 LYS A C 1
ATOM 677 O O . LYS A 1 83 ? 7.619 -12.253 -9.368 1.00 85.69 83 LYS A O 1
#

InterPro domains:
  IPR008620 Nitrogen fixation protein FixH [PF05751] (2-78)

Sequence (83 aa):
MTVKIEIGEGGLSLNFPNQKDIQGFVNFYRPSDKSKDFQLPIQVHAGQMFIPMEQLAQGRWNIQINYVWQGEEYMSTHKINIK

Organism: NCBI:txid28188

Foldseek 3Di:
DAWDWDADPFFIKTAAPDQDDKWWKKWKADPVDRVLTDIDIDDGDRRMDTDGCVSPDFAKIKIWTWIDDPNDIDIYIDIDGHD

Radius of gyration: 12.42 Å; chains: 1; bounding box: 30×25×28 Å

pLDDT: mean 90.8, std 5.52, range [64.06, 96.56]

Secondary structure (DSSP, 8-state):
---EEEEETTEEEEE-S--SS-EEEEEEE-TT-GGG-EEEE---BTTEEEEEGGGS-SEEEEEEEEEEETTEEEEEEEEEEE-